Protein AF-A0A7C1MM57-F1 (afdb_monomer_lite)

Radius of gyration: 10.3 Å; chains: 1; bounding box: 20×20×26 Å

Foldseek 3Di:
DFPVCQVCCVVVDPPVRVVVVVVVCCVVCVPCPPPRPPDHDDD

Secondary structure (DSSP, 8-state):
--HHHHTTHHHHS-HHHHHHHHHHHHHH-TT--SSTT-SSPP-

pLDDT: mean 81.79, std 10.6, range [55.41, 95.19]

Structure (mm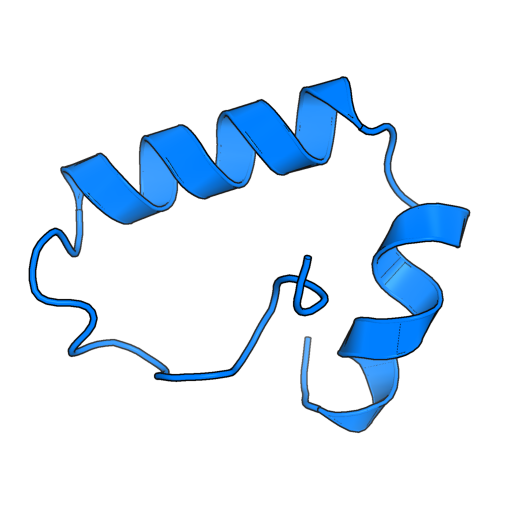CIF, N/CA/C/O backbone):
data_AF-A0A7C1MM57-F1
#
_entry.id   AF-A0A7C1MM57-F1
#
loop_
_atom_site.group_PDB
_atom_site.id
_atom_site.type_symbol
_atom_site.label_atom_id
_atom_site.label_alt_id
_atom_site.label_comp_id
_atom_site.label_asym_id
_atom_site.label_entity_id
_atom_site.label_seq_id
_atom_site.pdbx_PDB_ins_code
_atom_site.Cartn_x
_atom_site.Cartn_y
_atom_site.Cartn_z
_atom_site.occupancy
_atom_site.B_iso_or_equiv
_atom_site.auth_seq_id
_atom_site.auth_comp_id
_atom_site.auth_asym_id
_atom_site.auth_atom_id
_atom_site.pdbx_PDB_model_num
ATOM 1 N N . VAL A 1 1 ? 3.330 -9.102 5.513 1.00 58.78 1 VAL A N 1
ATOM 2 C CA . VAL A 1 1 ? 1.913 -8.672 5.568 1.00 58.78 1 VAL A CA 1
ATOM 3 C C . VAL A 1 1 ? 1.229 -9.124 4.281 1.00 58.78 1 VAL A C 1
ATOM 5 O O . VAL A 1 1 ? 1.549 -8.607 3.222 1.00 58.78 1 VAL A O 1
ATOM 8 N N . GLY A 1 2 ? 0.420 -10.184 4.329 1.00 66.12 2 GLY A N 1
ATOM 9 C CA . GLY A 1 2 ? -0.337 -10.668 3.162 1.00 66.12 2 GLY A CA 1
ATOM 10 C C . GLY A 1 2 ? -1.709 -9.996 3.047 1.00 66.12 2 GLY A C 1
ATOM 11 O O . GLY A 1 2 ? -2.054 -9.176 3.897 1.00 66.12 2 GLY A O 1
ATOM 12 N N . LEU A 1 3 ? -2.508 -10.394 2.046 1.00 64.44 3 LEU A N 1
ATOM 13 C CA . LEU A 1 3 ? -3.893 -9.922 1.853 1.00 64.44 3 LEU A CA 1
ATOM 14 C C . LEU A 1 3 ? -4.729 -10.056 3.135 1.00 64.44 3 LEU A C 1
ATOM 16 O O . LEU A 1 3 ? -5.455 -9.143 3.504 1.00 64.44 3 LEU A O 1
ATOM 20 N N . THR A 1 4 ? -4.530 -11.144 3.878 1.00 71.06 4 THR A N 1
ATOM 21 C CA . THR A 1 4 ? -5.248 -11.443 5.123 1.00 71.06 4 THR A CA 1
ATOM 22 C C . THR A 1 4 ? -5.026 -10.401 6.219 1.00 71.06 4 THR A C 1
ATOM 24 O O . THR A 1 4 ? -5.921 -10.168 7.025 1.00 71.06 4 THR A O 1
ATOM 27 N N . LYS A 1 5 ? -3.843 -9.766 6.252 1.00 73.44 5 LYS A N 1
ATOM 28 C CA . LYS A 1 5 ? -3.486 -8.744 7.249 1.00 73.44 5 LYS A CA 1
ATOM 29 C C . LYS A 1 5 ? -3.737 -7.303 6.777 1.00 73.44 5 LYS A C 1
ATOM 31 O O . LYS A 1 5 ? -3.675 -6.400 7.600 1.00 73.44 5 LYS A O 1
ATOM 36 N N . LYS A 1 6 ? -4.057 -7.088 5.491 1.00 73.38 6 LYS A N 1
ATOM 37 C CA . LYS A 1 6 ? -4.315 -5.761 4.886 1.00 73.38 6 LYS A CA 1
ATOM 38 C C . LYS A 1 6 ? -5.422 -5.003 5.634 1.00 73.38 6 LYS A C 1
ATOM 40 O O . LYS A 1 6 ? -5.250 -3.840 5.969 1.00 73.38 6 LYS A O 1
ATOM 45 N N . GLN A 1 7 ? -6.514 -5.695 5.957 1.00 75.25 7 GLN A N 1
ATOM 46 C CA . GLN A 1 7 ? -7.690 -5.131 6.639 1.00 75.25 7 GLN A CA 1
ATOM 47 C C . GLN A 1 7 ? -7.448 -4.727 8.105 1.00 75.25 7 GLN A C 1
ATOM 49 O O . GLN A 1 7 ? -8.186 -3.910 8.639 1.00 75.25 7 GLN A O 1
ATOM 54 N N . TYR A 1 8 ? -6.415 -5.274 8.753 1.00 80.94 8 TYR A N 1
ATOM 55 C CA . TYR A 1 8 ? -6.120 -5.006 10.167 1.00 80.94 8 TYR A CA 1
ATOM 56 C C . TYR A 1 8 ? -5.031 -3.944 10.355 1.00 80.94 8 TYR A C 1
ATOM 58 O O . TYR A 1 8 ? -4.778 -3.518 11.477 1.00 80.94 8 TYR A O 1
ATOM 66 N N . ILE A 1 9 ? -4.393 -3.478 9.274 1.00 80.88 9 ILE A N 1
ATOM 67 C CA . ILE A 1 9 ? -3.287 -2.514 9.364 1.00 80.88 9 ILE A CA 1
ATOM 68 C C . ILE A 1 9 ? -3.713 -1.191 10.005 1.00 80.88 9 ILE A C 1
ATOM 70 O O . ILE A 1 9 ? -2.942 -0.635 10.778 1.00 80.88 9 ILE A O 1
ATOM 74 N N . GLY A 1 10 ? -4.939 -0.723 9.747 1.00 78.31 10 GLY A N 1
ATOM 75 C CA . GLY A 1 10 ? -5.469 0.492 10.375 1.00 78.31 10 GLY A CA 1
ATOM 76 C C . GLY A 1 10 ? -5.739 0.349 11.878 1.00 78.31 10 GLY A C 1
ATOM 77 O O . GLY A 1 10 ? -5.893 1.350 12.564 1.00 78.31 10 GLY A O 1
ATOM 78 N N . MET A 1 11 ? -5.775 -0.883 12.401 1.00 83.12 11 MET A N 1
ATOM 79 C CA . MET A 1 11 ? -5.906 -1.144 13.839 1.00 83.12 11 MET A CA 1
ATOM 80 C C . MET A 1 11 ? -4.547 -1.168 14.553 1.00 83.12 11 MET A C 1
ATOM 82 O O . MET A 1 11 ? -4.485 -0.898 15.748 1.00 83.12 11 MET A O 1
ATOM 86 N N . GLU A 1 12 ? -3.465 -1.506 13.843 1.00 83.75 12 GLU A N 1
ATOM 87 C CA . GLU A 1 12 ? -2.114 -1.646 14.410 1.00 83.75 12 GLU A CA 1
ATOM 88 C C . GLU A 1 12 ? -1.236 -0.407 14.180 1.00 83.75 12 GLU A C 1
ATOM 90 O O . GLU A 1 12 ? -0.322 -0.140 14.961 1.00 83.75 12 GLU A O 1
ATOM 95 N N . LEU A 1 13 ? -1.479 0.343 13.102 1.00 85.69 13 LEU A N 1
ATOM 96 C CA . LEU A 1 13 ? -0.632 1.446 12.661 1.00 85.69 13 LEU A CA 1
ATOM 97 C C . LEU A 1 13 ? -1.443 2.728 12.509 1.00 85.69 13 LEU A C 1
ATOM 99 O O . LEU A 1 13 ? -2.530 2.731 11.938 1.00 85.69 13 LEU A O 1
ATOM 103 N N . SER A 1 14 ? -0.867 3.836 12.975 1.00 88.94 14 SER A N 1
ATOM 104 C CA . SER A 1 14 ? -1.464 5.159 12.791 1.00 88.94 14 SER A CA 1
ATOM 105 C C . SER A 1 14 ? -1.528 5.545 11.309 1.00 88.94 14 SER A C 1
ATOM 107 O O . SER A 1 14 ? -0.673 5.141 10.513 1.00 88.94 14 SER A O 1
ATOM 109 N N . GLU A 1 15 ? -2.483 6.404 10.951 1.00 87.62 15 GLU A N 1
ATOM 110 C CA . GLU A 1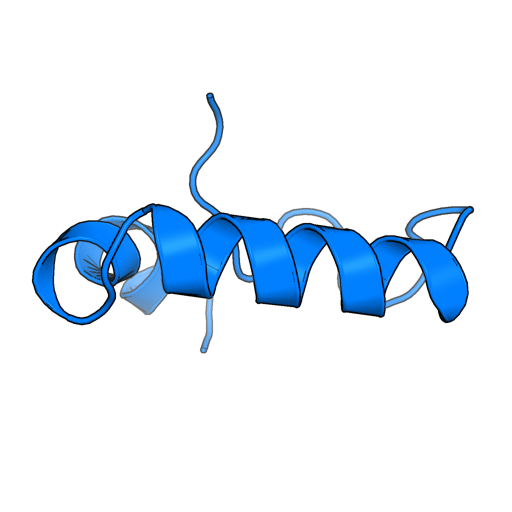 15 ? -2.590 6.975 9.601 1.00 87.62 15 GLU A CA 1
ATOM 111 C C . GLU A 1 15 ? -1.288 7.656 9.156 1.00 87.62 15 GLU A C 1
ATOM 113 O O . GLU A 1 15 ? -0.844 7.482 8.020 1.00 87.62 15 GLU A O 1
ATOM 118 N N . THR A 1 16 ? -0.609 8.353 10.073 1.00 91.94 16 THR A N 1
ATOM 119 C CA . THR A 1 16 ? 0.694 8.980 9.817 1.00 91.94 16 THR A CA 1
ATOM 120 C C . THR A 1 16 ? 1.751 7.949 9.430 1.00 91.94 16 THR A C 1
ATOM 122 O O . THR A 1 16 ? 2.477 8.134 8.453 1.00 91.94 16 THR A O 1
ATOM 125 N N . SER A 1 17 ? 1.827 6.829 10.155 1.00 91.19 17 SER A N 1
ATOM 126 C CA . SER A 1 17 ? 2.756 5.739 9.836 1.00 91.19 17 SER A CA 1
ATOM 127 C C . SER A 1 17 ? 2.447 5.132 8.466 1.00 91.19 17 SER A C 1
ATOM 129 O O . SER A 1 17 ? 3.361 4.881 7.681 1.00 91.19 17 SER A O 1
ATOM 131 N N . ILE A 1 18 ? 1.162 4.939 8.152 1.00 89.12 18 ILE A N 1
ATOM 132 C CA . ILE A 1 18 ? 0.708 4.429 6.853 1.00 89.12 18 ILE A CA 1
ATOM 133 C C . ILE A 1 18 ? 1.102 5.385 5.720 1.00 89.12 18 ILE A C 1
ATOM 135 O O . ILE A 1 18 ? 1.647 4.938 4.711 1.00 89.12 18 ILE A O 1
ATOM 139 N N . SER A 1 19 ? 0.908 6.692 5.901 1.00 90.00 19 SER A N 1
ATOM 140 C CA . SER A 1 19 ? 1.278 7.726 4.927 1.00 90.00 19 SER A CA 1
ATOM 141 C C . SER A 1 19 ? 2.789 7.771 4.654 1.00 90.00 19 SER A C 1
ATOM 143 O O . SER A 1 19 ? 3.224 7.818 3.498 1.00 90.00 19 SER A O 1
ATOM 145 N N . ILE A 1 20 ? 3.613 7.653 5.702 1.00 93.50 20 ILE A N 1
ATOM 146 C CA . ILE A 1 20 ? 5.075 7.572 5.564 1.00 93.50 20 ILE A CA 1
ATOM 147 C C . ILE A 1 20 ? 5.472 6.318 4.776 1.00 93.50 20 ILE A C 1
ATOM 149 O O . ILE A 1 20 ? 6.270 6.403 3.843 1.00 93.50 20 ILE A O 1
ATOM 153 N N . MET A 1 21 ? 4.893 5.157 5.095 1.00 90.56 21 MET A N 1
ATOM 154 C CA . MET A 1 21 ? 5.182 3.921 4.362 1.00 90.56 21 MET A CA 1
ATOM 155 C C . MET A 1 21 ? 4.744 3.997 2.890 1.00 90.56 21 MET A C 1
ATOM 157 O O . MET A 1 21 ? 5.499 3.547 2.027 1.00 90.56 21 MET A O 1
ATOM 161 N N . LYS A 1 22 ? 3.575 4.591 2.584 1.00 89.25 22 LYS A N 1
ATOM 162 C CA . LYS A 1 22 ? 3.124 4.859 1.202 1.00 89.25 22 LYS A CA 1
ATOM 163 C C . LYS A 1 22 ? 4.139 5.754 0.467 1.00 89.25 22 LYS A C 1
ATOM 165 O O . LYS A 1 22 ? 4.522 5.450 -0.661 1.00 89.25 22 LYS A O 1
ATOM 170 N N . SER A 1 23 ? 4.645 6.795 1.131 1.00 92.00 23 SER A N 1
ATOM 171 C CA . SER A 1 23 ? 5.638 7.725 0.568 1.00 92.00 23 SER A CA 1
ATOM 172 C C . SER A 1 23 ? 6.975 7.043 0.263 1.00 92.00 23 SER A C 1
ATOM 174 O O . SER A 1 23 ? 7.504 7.179 -0.838 1.00 92.00 23 SER A O 1
ATOM 176 N N . ILE A 1 24 ? 7.493 6.244 1.201 1.00 93.44 24 ILE A N 1
ATOM 177 C CA . ILE A 1 24 ? 8.715 5.449 1.001 1.00 93.44 24 ILE A CA 1
ATOM 178 C C . ILE A 1 24 ? 8.520 4.470 -0.161 1.00 93.44 24 ILE A C 1
ATOM 180 O O . ILE A 1 24 ? 9.366 4.379 -1.049 1.00 93.44 24 ILE A O 1
ATOM 184 N N . LYS A 1 25 ? 7.387 3.761 -0.191 1.00 91.00 25 LYS A N 1
ATOM 185 C CA . LYS A 1 25 ? 7.058 2.809 -1.256 1.00 91.00 25 LYS A CA 1
ATOM 186 C C . LYS A 1 25 ? 7.069 3.472 -2.635 1.00 91.00 25 LYS A C 1
ATOM 188 O O . LYS A 1 25 ? 7.636 2.896 -3.557 1.00 91.00 25 LYS A O 1
ATOM 193 N N . A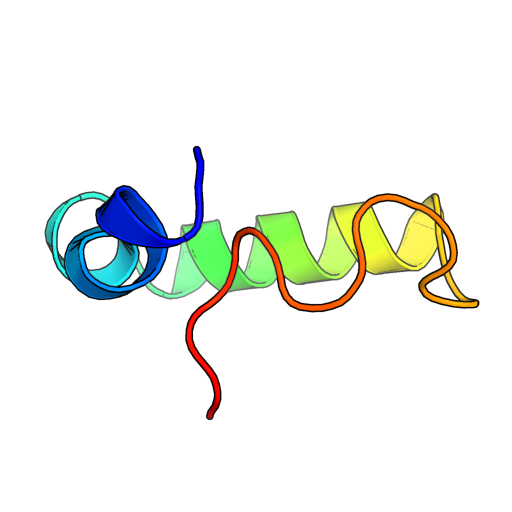SN A 1 26 ? 6.514 4.675 -2.759 1.00 90.81 26 ASN A N 1
ATOM 194 C CA . ASN A 1 26 ? 6.484 5.417 -4.017 1.00 90.81 26 ASN A CA 1
ATOM 195 C C . ASN A 1 26 ? 7.883 5.838 -4.507 1.00 90.81 26 ASN A C 1
ATOM 197 O O . ASN A 1 26 ? 8.129 5.864 -5.706 1.00 90.81 26 ASN A O 1
ATOM 201 N N . ILE A 1 27 ? 8.819 6.127 -3.595 1.00 95.19 27 ILE A N 1
ATOM 202 C CA . ILE A 1 27 ? 10.207 6.464 -3.958 1.00 95.19 27 ILE A CA 1
ATOM 203 C C . ILE A 1 27 ? 10.921 5.256 -4.580 1.00 95.19 27 ILE A C 1
ATOM 205 O O . ILE A 1 27 ? 11.646 5.401 -5.561 1.00 95.19 27 ILE A O 1
ATOM 209 N N . PHE A 1 28 ? 10.722 4.064 -4.013 1.00 93.50 28 PHE A N 1
ATOM 210 C CA . PHE A 1 28 ? 11.437 2.852 -4.432 1.00 93.50 28 PHE A CA 1
ATOM 211 C C . PHE A 1 28 ? 10.711 2.026 -5.501 1.00 93.50 28 PHE A C 1
ATOM 213 O O . PHE A 1 28 ? 11.335 1.195 -6.155 1.00 93.50 28 PHE A O 1
ATOM 220 N N . ASP A 1 29 ? 9.406 2.220 -5.673 1.00 93.06 29 ASP A N 1
ATOM 221 C CA . ASP A 1 29 ? 8.585 1.503 -6.649 1.00 93.06 29 ASP A CA 1
ATOM 222 C C . ASP A 1 29 ? 7.490 2.414 -7.233 1.00 93.06 29 ASP A C 1
ATOM 224 O O . ASP A 1 29 ? 6.298 2.171 -7.023 1.00 93.06 29 ASP A O 1
ATOM 228 N N . PRO A 1 30 ? 7.875 3.471 -7.972 1.00 90.38 30 PRO A N 1
ATOM 229 C CA . PRO A 1 30 ? 6.933 4.444 -8.535 1.00 90.38 30 PRO A CA 1
ATOM 230 C C . PRO A 1 30 ? 5.982 3.828 -9.572 1.00 90.38 30 PRO A C 1
ATOM 232 O O . PRO A 1 30 ? 4.904 4.357 -9.820 1.00 90.38 30 PRO A O 1
ATOM 235 N N . ASN A 1 31 ? 6.367 2.694 -10.165 1.00 90.75 31 ASN A N 1
ATOM 236 C CA . ASN A 1 31 ? 5.560 1.975 -11.150 1.00 90.75 31 ASN A CA 1
ATOM 237 C C . ASN A 1 31 ? 4.700 0.862 -10.523 1.00 90.75 31 ASN A C 1
ATOM 239 O O . ASN A 1 31 ? 3.995 0.163 -11.247 1.00 90.75 31 ASN A O 1
ATOM 243 N N . GLY A 1 32 ? 4.770 0.661 -9.200 1.00 87.00 32 GLY A N 1
ATOM 244 C CA . GLY A 1 32 ? 3.953 -0.320 -8.479 1.00 87.00 32 GLY A CA 1
ATOM 245 C C . GLY A 1 32 ? 4.190 -1.782 -8.881 1.00 87.00 32 GLY A C 1
ATOM 246 O O . GLY A 1 32 ? 3.285 -2.608 -8.757 1.00 87.00 32 GLY A O 1
ATOM 247 N N . ILE A 1 33 ? 5.383 -2.118 -9.376 1.00 90.31 33 ILE A N 1
ATOM 248 C CA . ILE A 1 33 ? 5.720 -3.453 -9.894 1.00 90.31 33 ILE A CA 1
ATOM 249 C C . ILE A 1 33 ? 5.916 -4.445 -8.739 1.00 90.31 33 ILE A C 1
ATOM 251 O 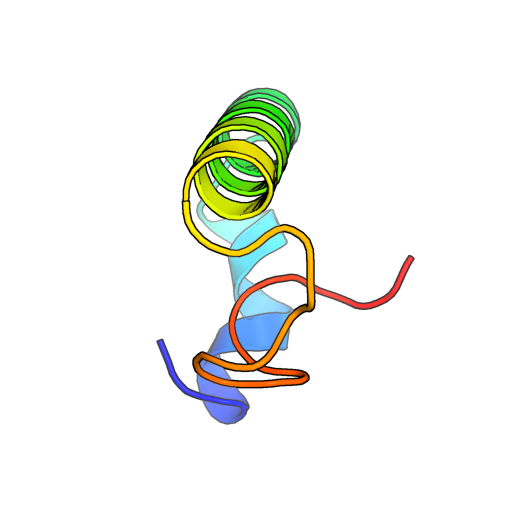O . ILE A 1 33 ? 5.623 -5.638 -8.857 1.00 90.31 33 ILE A O 1
ATOM 255 N N . LEU A 1 34 ? 6.403 -3.972 -7.593 1.00 85.56 34 LEU A N 1
ATOM 256 C CA . LEU A 1 34 ? 6.732 -4.827 -6.462 1.00 85.56 34 LEU A CA 1
ATOM 257 C C . LEU A 1 34 ? 5.512 -5.010 -5.555 1.00 85.56 34 LEU A C 1
ATOM 259 O O . LEU A 1 34 ? 5.179 -4.141 -4.754 1.00 85.56 34 LEU A O 1
ATOM 263 N N . ASN A 1 35 ? 4.922 -6.204 -5.572 1.00 81.00 35 ASN A N 1
ATOM 264 C CA . ASN A 1 35 ? 3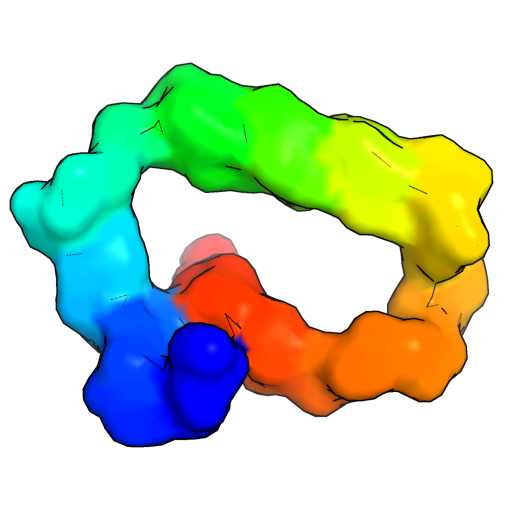.778 -6.581 -4.727 1.00 81.00 35 ASN A CA 1
ATOM 265 C C . ASN A 1 35 ? 2.522 -5.707 -4.951 1.00 81.00 35 ASN A C 1
ATOM 267 O O . ASN A 1 35 ? 2.019 -5.110 -3.992 1.00 81.00 35 ASN A O 1
ATOM 271 N N . PRO A 1 36 ? 1.982 -5.656 -6.182 1.00 79.62 36 PRO A N 1
ATOM 272 C CA . PRO A 1 36 ? 0.779 -4.887 -6.486 1.00 79.62 36 PRO A CA 1
ATOM 273 C C . PRO A 1 36 ? -0.403 -5.340 -5.617 1.00 79.62 36 PRO A C 1
ATOM 275 O O . PRO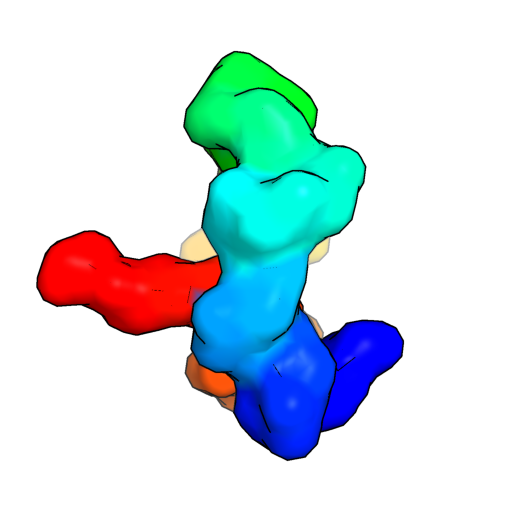 A 1 36 ? -0.605 -6.535 -5.383 1.00 79.62 36 PRO A O 1
ATOM 278 N N . GLY A 1 37 ? -1.162 -4.376 -5.094 1.00 73.88 37 GLY A N 1
ATOM 279 C CA . GLY A 1 37 ? -2.370 -4.621 -4.294 1.00 73.88 37 GLY A CA 1
ATOM 280 C C . GLY A 1 37 ? -2.143 -5.245 -2.909 1.00 73.88 37 GLY A C 1
ATOM 281 O O . GLY A 1 37 ? -3.108 -5.549 -2.205 1.00 73.88 37 GLY A O 1
ATOM 282 N N . LYS A 1 38 ? -0.889 -5.443 -2.485 1.00 67.62 38 LYS A N 1
ATOM 283 C CA . LYS A 1 38 ? -0.546 -5.901 -1.132 1.00 67.62 38 LYS A CA 1
ATOM 284 C C . LYS A 1 38 ? -0.129 -4.710 -0.262 1.00 67.62 38 LYS A C 1
ATOM 286 O O . LYS A 1 38 ? 0.464 -3.759 -0.750 1.00 67.62 38 LYS A O 1
ATOM 291 N N . ILE A 1 39 ? -0.348 -4.838 1.050 1.00 70.12 39 ILE A N 1
ATOM 292 C CA . ILE A 1 39 ? 0.095 -3.942 2.141 1.00 70.12 39 ILE A CA 1
ATOM 293 C C . ILE A 1 39 ? -0.920 -2.870 2.564 1.00 70.12 39 ILE A C 1
ATOM 295 O O . ILE A 1 39 ? -1.371 -2.948 3.700 1.00 70.12 39 ILE A O 1
ATOM 299 N N . PHE A 1 40 ? -1.306 -1.904 1.732 1.00 77.62 40 PHE A N 1
ATOM 300 C CA . PHE A 1 40 ? -2.158 -0.792 2.200 1.00 77.62 40 PHE A CA 1
ATOM 301 C C . PHE A 1 40 ? -3.634 -1.021 1.879 1.00 77.62 40 PHE A C 1
ATOM 303 O O . PHE A 1 40 ? -3.886 -1.429 0.750 1.00 77.62 40 PHE A O 1
ATOM 310 N N . PRO A 1 41 ? -4.582 -0.775 2.809 1.00 66.69 41 PRO A N 1
ATOM 311 C CA . PRO A 1 41 ? -6.013 -0.766 2.500 1.00 66.69 41 PRO A CA 1
ATOM 312 C C . PRO A 1 41 ? -6.306 0.131 1.288 1.00 66.69 41 PRO A C 1
ATOM 314 O O . PRO A 1 41 ? -5.599 1.120 1.080 1.00 66.69 41 PRO A O 1
ATOM 317 N N . ASP A 1 42 ? -7.296 -0.264 0.483 1.00 64.75 42 ASP A N 1
ATOM 318 C CA . ASP A 1 42 ? -7.810 0.601 -0.583 1.00 64.75 42 ASP A CA 1
ATOM 319 C C . ASP A 1 42 ? -8.504 1.801 0.088 1.00 64.75 42 ASP A C 1
ATOM 321 O O . ASP A 1 42 ? -9.062 1.629 1.177 1.00 64.75 42 ASP A O 1
ATOM 325 N N . ASP A 1 43 ? -8.370 2.993 -0.500 1.00 55.41 43 ASP A N 1
ATOM 326 C CA . ASP A 1 43 ? -8.943 4.231 0.053 1.00 55.41 43 ASP A CA 1
ATOM 327 C C . ASP A 1 43 ? -10.486 4.205 0.042 1.00 55.41 43 ASP A C 1
ATOM 329 O O . ASP A 1 43 ? -11.074 3.631 -0.910 1.00 55.41 43 ASP A O 1
#

Sequence (43 aa):
VGLTKKQYIGMELSETSISIMKSIKNIFDPNGILNPGKIFPDD